Protein AF-A0AAV9B1Z0-F1 (afdb_monomer_lite)

Secondary structure (DSSP, 8-state):
-------EEEEEETTEEEEEE--PPP----------SSHHHHHHHHHHHHHHHHHHHHHHHHHHHHHHHHHHHHHHHHHHHHHHHHS--PPPPPPPPPP----------PPPHHHHHHHHHHHHHHHHHHHHHHHHHHHHHHHHHHHHHHHHHSSS---SHHHHHHHHHHTT--------

Foldseek 3Di:
DDPPDFDWDWDDDPNDIDIDTDDDPPPDPDDPDDDDPPPVVVVVVVVVVVVVVVVVVVVVVVVVVVVVVVVVVVVVVVVVVVVVVPPPPPDDDDDDDDDDDDDDPPPPDDDDPVRVVVVVVVVVVVVVVVVVVVVVVVVVVVVVVVVVVCVVVVDPDPDPPVVVVVVVVPVPDDDPDDDD

Organism: Acorus gramineus (NCBI:txid55184)

Sequence (180 aa):
MSSSEIEWEVRVDDGFVYKRRRRNPPNDADDHHQPPPSAAADGEAEERIRRREIKKRALKRVMERYRKELDMWESLSSTLADMKSKIPCTPPSPPPSPPSDPTASTSVIGPSIDELLLQVDTQAALIGEMGNLCDVAEAMVAEKEEMVTRSLLELPVWGSPRDLVAALNDGGGGDDDLID

Structure (mmCIF, N/CA/C/O backbone):
data_AF-A0AAV9B1Z0-F1
#
_entry.id   AF-A0AAV9B1Z0-F1
#
loop_
_atom_site.group_PDB
_atom_site.id
_atom_site.type_symbol
_atom_site.label_atom_id
_atom_site.label_alt_id
_atom_site.label_comp_id
_atom_site.label_asym_id
_atom_site.label_entity_id
_atom_site.label_seq_id
_atom_site.pdbx_PDB_ins_code
_atom_site.Cartn_x
_atom_site.Cartn_y
_atom_site.Cartn_z
_atom_site.occupancy
_atom_site.B_iso_or_equiv
_atom_site.auth_seq_id
_atom_site.auth_comp_id
_atom_site.auth_asym_id
_atom_site.auth_atom_id
_atom_site.pdbx_PDB_model_num
ATOM 1 N N . MET A 1 1 ? -3.722 -3.616 -59.298 1.00 34.88 1 MET A N 1
ATOM 2 C CA . MET A 1 1 ? -3.548 -3.135 -57.912 1.00 34.88 1 MET A CA 1
ATOM 3 C C . MET A 1 1 ? -4.078 -4.224 -56.997 1.00 34.88 1 MET A C 1
ATOM 5 O O . MET A 1 1 ? -5.287 -4.388 -56.924 1.00 34.88 1 MET A O 1
ATOM 9 N N . SER A 1 2 ? -3.200 -5.043 -56.415 1.00 43.22 2 SER A N 1
ATOM 10 C CA . SER A 1 2 ? -3.612 -6.129 -55.518 1.00 43.22 2 SER A CA 1
ATOM 11 C C . SER A 1 2 ? -3.781 -5.564 -54.115 1.00 43.22 2 SER A C 1
ATOM 13 O O . SER A 1 2 ? -2.803 -5.143 -53.501 1.00 43.22 2 SER A O 1
ATOM 15 N N . SER A 1 3 ? -5.018 -5.510 -53.630 1.00 47.19 3 SER A N 1
ATOM 16 C CA . SER A 1 3 ? -5.320 -5.170 -52.242 1.00 47.19 3 SER A CA 1
ATOM 17 C C . SER A 1 3 ? -4.731 -6.252 -51.341 1.00 47.19 3 SER A C 1
ATOM 19 O O . SER A 1 3 ? -5.278 -7.345 -51.241 1.00 47.19 3 SER A O 1
ATOM 21 N N . SER A 1 4 ? -3.588 -5.979 -50.719 1.00 57.75 4 SER A N 1
ATOM 22 C CA . SER A 1 4 ? -3.039 -6.830 -49.666 1.00 57.75 4 SER A CA 1
ATOM 23 C C . SER A 1 4 ? -3.948 -6.719 -48.445 1.00 57.75 4 SER A C 1
ATOM 25 O O . SER A 1 4 ? -3.865 -5.756 -47.679 1.00 57.75 4 SER A O 1
ATOM 27 N N . GLU A 1 5 ? -4.868 -7.669 -48.319 1.00 68.06 5 GLU A N 1
ATOM 28 C CA . GLU A 1 5 ? -5.802 -7.775 -47.206 1.00 68.06 5 GLU A CA 1
ATOM 29 C C . GLU A 1 5 ? -5.000 -7.943 -45.907 1.00 68.06 5 GLU A C 1
ATOM 31 O O . GLU A 1 5 ? -4.190 -8.859 -45.760 1.00 68.06 5 GLU A O 1
ATOM 36 N N . ILE A 1 6 ? -5.132 -6.982 -44.990 1.00 73.25 6 ILE A N 1
ATOM 37 C CA . ILE A 1 6 ? -4.361 -6.964 -43.746 1.00 73.25 6 ILE A CA 1
ATOM 38 C C . ILE A 1 6 ? -4.870 -8.102 -42.859 1.00 73.25 6 ILE A C 1
ATOM 40 O O . ILE A 1 6 ? -5.941 -8.001 -42.263 1.00 73.25 6 ILE A O 1
ATOM 44 N N . GLU A 1 7 ? -4.090 -9.173 -42.758 1.00 82.31 7 GLU A N 1
ATOM 45 C CA . GLU A 1 7 ? -4.409 -10.324 -41.918 1.00 82.31 7 GLU A CA 1
ATOM 46 C C . GLU A 1 7 ? -4.114 -10.015 -40.436 1.00 82.31 7 GLU A C 1
ATOM 48 O O . GLU A 1 7 ? -3.005 -9.616 -40.058 1.00 82.31 7 GLU A O 1
ATOM 53 N N . TRP A 1 8 ? -5.127 -10.170 -39.581 1.00 86.44 8 TRP A N 1
ATOM 54 C CA . TRP A 1 8 ? -5.056 -9.890 -38.143 1.00 86.44 8 TRP A CA 1
ATOM 55 C C . TRP A 1 8 ? -5.038 -11.189 -37.336 1.00 86.44 8 TRP A C 1
ATOM 57 O O . TRP A 1 8 ? -5.850 -12.077 -37.584 1.00 86.44 8 TRP A O 1
ATOM 67 N N . GLU A 1 9 ? -4.175 -11.275 -36.320 1.00 88.56 9 GLU A N 1
ATOM 68 C CA . GLU A 1 9 ? -4.194 -12.366 -35.336 1.00 88.56 9 GLU A CA 1
ATOM 69 C C . GLU A 1 9 ? -4.706 -11.871 -33.976 1.00 88.56 9 GLU A C 1
ATOM 71 O O . GLU A 1 9 ? -4.407 -10.752 -33.545 1.00 88.56 9 GLU A O 1
ATOM 76 N N . VAL A 1 10 ? -5.489 -12.710 -33.294 1.00 89.75 10 VAL A N 1
ATOM 77 C CA . VAL A 1 10 ? -5.962 -12.463 -31.926 1.00 89.75 10 VAL A CA 1
ATOM 78 C C . VAL A 1 10 ? -4.976 -13.106 -30.956 1.00 89.75 10 VAL A C 1
ATOM 80 O O . VAL A 1 10 ? -4.741 -14.311 -31.027 1.00 89.75 10 VAL A O 1
ATOM 83 N N . ARG A 1 11 ? -4.406 -12.317 -30.041 1.00 86.94 11 ARG A N 1
ATOM 84 C CA . ARG A 1 11 ? -3.543 -12.814 -28.963 1.00 86.94 11 ARG A CA 1
ATOM 85 C C . ARG A 1 11 ? -4.148 -12.551 -27.597 1.00 86.94 11 ARG A C 1
ATOM 87 O O . ARG A 1 11 ? -4.806 -11.536 -27.385 1.00 86.94 11 ARG A O 1
ATOM 94 N N . VAL A 1 12 ? -3.876 -13.474 -26.680 1.00 89.25 12 VAL A N 1
ATOM 95 C CA . VAL A 1 12 ? -4.216 -13.355 -25.263 1.00 89.25 12 VAL A CA 1
ATOM 96 C C . VAL A 1 12 ? -2.917 -13.212 -24.481 1.00 89.25 12 VAL A C 1
ATOM 98 O O . VAL A 1 12 ? -2.084 -14.118 -24.519 1.00 89.25 12 VAL A O 1
ATOM 101 N N . ASP A 1 13 ? -2.732 -12.087 -23.794 1.00 79.44 13 ASP A N 1
ATOM 102 C CA . ASP A 1 13 ? -1.617 -11.884 -22.862 1.00 79.44 13 ASP A CA 1
ATOM 103 C C . ASP A 1 13 ? -2.129 -11.213 -21.587 1.00 79.44 13 ASP A C 1
ATOM 105 O O . ASP A 1 13 ? -2.983 -10.332 -21.643 1.00 79.44 13 ASP A O 1
ATOM 109 N N . ASP A 1 14 ? -1.658 -11.681 -20.433 1.00 67.38 14 ASP A N 1
ATOM 110 C CA . ASP A 1 14 ? -2.038 -11.171 -19.106 1.00 67.38 14 ASP A CA 1
ATOM 111 C C . ASP A 1 14 ? -3.560 -11.035 -18.849 1.00 67.38 14 ASP A C 1
ATOM 113 O O . ASP A 1 14 ? -4.006 -10.181 -18.088 1.00 67.38 14 ASP A O 1
ATOM 117 N N . GLY A 1 15 ? -4.378 -11.899 -19.463 1.00 85.94 15 GLY A N 1
ATOM 118 C CA . GLY A 1 15 ? -5.844 -11.872 -19.329 1.00 85.94 15 GLY A CA 1
ATOM 119 C C . GLY A 1 15 ? -6.549 -10.866 -20.245 1.00 85.94 15 GLY A C 1
ATOM 120 O O . GLY A 1 15 ? -7.776 -10.808 -20.252 1.00 85.94 15 GLY A O 1
ATOM 121 N N . PHE A 1 16 ? -5.796 -10.129 -21.061 1.00 69.19 16 PHE A N 1
ATOM 122 C CA . PHE A 1 16 ? -6.320 -9.232 -22.081 1.00 69.19 16 PHE A CA 1
ATOM 123 C C . PHE A 1 16 ? -6.234 -9.876 -23.464 1.00 69.19 16 PHE A C 1
ATOM 125 O O . PHE A 1 16 ? -5.241 -10.512 -23.822 1.00 69.19 16 PHE A O 1
ATOM 132 N N . VAL A 1 17 ? -7.289 -9.689 -24.257 1.00 93.69 17 VAL A N 1
ATOM 133 C CA . VAL A 1 17 ? -7.379 -10.169 -25.639 1.00 93.69 17 VAL A CA 1
ATOM 134 C C . VAL A 1 17 ? -7.222 -8.979 -26.578 1.00 93.69 17 VAL A C 1
ATOM 136 O O . VAL A 1 17 ? -8.012 -8.039 -26.509 1.00 93.69 17 VAL A O 1
ATOM 139 N N . TYR A 1 18 ? -6.229 -9.009 -27.468 1.00 91.31 18 TYR A N 1
ATOM 140 C CA . TYR A 1 18 ? -5.997 -7.931 -28.433 1.00 91.31 18 TYR A CA 1
ATOM 141 C C . TYR A 1 18 ? -5.709 -8.453 -29.845 1.00 91.31 18 TYR A C 1
ATOM 143 O O . TYR A 1 18 ? -5.175 -9.546 -30.041 1.00 91.31 18 TYR A O 1
ATOM 151 N N . LYS A 1 19 ? -6.087 -7.650 -30.849 1.00 92.31 19 LYS A N 1
ATOM 152 C CA . LYS A 1 19 ? -5.797 -7.899 -32.268 1.00 92.31 19 LYS A CA 1
ATOM 153 C C . LYS A 1 19 ? -4.477 -7.232 -32.636 1.00 92.31 19 LYS A C 1
ATOM 155 O O . LYS A 1 19 ? -4.278 -6.059 -32.330 1.00 92.31 19 LYS A O 1
ATOM 160 N N . ARG A 1 20 ? -3.592 -7.945 -33.326 1.00 88.50 20 ARG A N 1
ATOM 161 C CA . ARG A 1 20 ? -2.338 -7.380 -33.849 1.00 88.50 20 ARG A CA 1
ATOM 162 C C . ARG A 1 20 ? -2.081 -7.833 -35.284 1.00 88.50 20 ARG A C 1
ATOM 164 O O . ARG A 1 20 ? -2.538 -8.900 -35.688 1.00 88.50 20 ARG A O 1
ATOM 171 N N . ARG A 1 21 ? -1.386 -6.998 -36.065 1.00 84.31 21 ARG A N 1
ATOM 172 C CA . ARG A 1 21 ? -1.129 -7.249 -37.492 1.00 84.31 21 ARG A CA 1
ATOM 173 C C . ARG A 1 21 ? -0.171 -8.428 -37.653 1.00 84.31 21 ARG A C 1
ATOM 175 O O . ARG A 1 21 ? 0.919 -8.401 -37.074 1.00 84.31 21 ARG A O 1
ATOM 182 N N . ARG A 1 22 ? -0.549 -9.428 -38.454 1.00 77.88 22 ARG A N 1
ATOM 183 C CA . ARG A 1 22 ? 0.317 -10.570 -38.761 1.00 77.88 22 ARG A CA 1
ATOM 184 C C . ARG A 1 22 ? 1.483 -10.085 -39.626 1.00 77.88 22 ARG A C 1
ATOM 186 O O . ARG A 1 22 ? 1.276 -9.434 -40.648 1.00 77.88 22 ARG A O 1
ATOM 193 N N . ARG A 1 23 ? 2.723 -10.341 -39.201 1.00 75.38 23 ARG A N 1
ATOM 194 C CA . ARG A 1 23 ? 3.900 -10.144 -40.059 1.00 75.38 23 ARG A CA 1
ATOM 195 C C . ARG A 1 23 ? 4.038 -11.413 -40.892 1.00 75.38 23 ARG A C 1
ATOM 197 O O . ARG A 1 23 ? 4.450 -12.433 -40.350 1.00 75.38 23 ARG A O 1
ATOM 204 N N . ASN A 1 24 ? 3.644 -11.380 -42.162 1.00 62.59 24 ASN A N 1
ATOM 205 C CA . ASN A 1 24 ? 4.046 -12.451 -43.071 1.00 62.59 24 ASN A CA 1
ATOM 206 C C . ASN A 1 24 ? 5.572 -12.359 -43.255 1.00 62.59 24 ASN A C 1
ATOM 208 O O . ASN A 1 24 ? 6.080 -11.237 -43.365 1.00 62.59 24 ASN A O 1
ATOM 212 N N . PRO A 1 25 ? 6.308 -13.485 -43.238 1.00 52.94 25 PRO A N 1
ATOM 213 C CA . PRO A 1 25 ? 7.716 -13.464 -43.606 1.00 52.94 25 PRO A CA 1
ATOM 214 C C . PRO A 1 25 ? 7.831 -12.910 -45.037 1.00 52.94 25 PRO A C 1
ATOM 216 O O . PRO A 1 25 ? 7.000 -13.272 -45.880 1.00 52.94 25 PRO A O 1
ATOM 219 N N . PRO A 1 26 ? 8.787 -12.004 -45.313 1.00 50.44 26 PRO A N 1
ATOM 220 C CA . PRO A 1 26 ? 9.036 -11.554 -46.672 1.00 50.44 26 PRO A CA 1
ATOM 221 C C . PRO A 1 26 ? 9.387 -12.783 -47.503 1.00 50.44 26 PRO A C 1
ATOM 223 O O . PRO A 1 26 ? 10.312 -13.522 -47.173 1.00 50.44 26 PRO A O 1
ATOM 226 N N . ASN A 1 27 ? 8.604 -13.036 -48.545 1.00 52.53 27 ASN A N 1
ATOM 227 C CA . ASN A 1 27 ? 8.947 -14.017 -49.557 1.00 52.53 27 ASN A CA 1
ATOM 228 C C . ASN A 1 27 ? 9.962 -13.365 -50.499 1.00 52.53 27 ASN A C 1
ATOM 230 O O . ASN A 1 27 ? 9.619 -13.038 -51.627 1.00 52.53 27 ASN A O 1
ATOM 234 N N . ASP A 1 28 ? 11.169 -13.133 -49.995 1.00 38.88 28 ASP A N 1
ATOM 235 C CA . ASP A 1 28 ? 12.329 -12.793 -50.801 1.00 38.88 28 ASP A CA 1
ATOM 236 C C . ASP A 1 28 ? 13.350 -13.901 -50.554 1.00 38.88 28 ASP A C 1
ATOM 238 O O . ASP A 1 28 ? 13.908 -14.059 -49.467 1.00 38.88 28 ASP A O 1
ATOM 242 N N . ALA A 1 29 ? 13.495 -14.752 -51.567 1.00 50.50 29 ALA A N 1
ATOM 243 C CA . ALA A 1 29 ? 14.696 -15.542 -51.727 1.00 50.50 29 ALA A CA 1
ATOM 244 C C . ALA A 1 29 ? 15.886 -14.574 -51.805 1.00 50.50 29 ALA A C 1
ATOM 246 O O . ALA A 1 29 ? 15.759 -13.525 -52.433 1.00 50.50 29 ALA A O 1
ATOM 247 N N . ASP A 1 30 ? 17.017 -14.988 -51.231 1.00 46.12 30 ASP A N 1
ATOM 248 C CA . ASP A 1 30 ? 18.318 -14.300 -51.230 1.00 46.12 30 ASP A CA 1
ATOM 249 C C . ASP A 1 30 ? 18.545 -13.319 -50.056 1.00 46.12 30 ASP A C 1
ATOM 251 O O . ASP A 1 30 ? 18.245 -12.134 -50.129 1.00 46.12 30 ASP A O 1
ATOM 255 N N . ASP A 1 31 ? 19.053 -13.832 -48.928 1.00 39.88 31 ASP A N 1
ATOM 256 C CA . ASP A 1 31 ? 20.418 -13.524 -48.462 1.00 39.88 31 ASP A CA 1
ATOM 257 C C . ASP A 1 31 ? 20.722 -14.281 -47.151 1.00 39.88 31 ASP A C 1
ATOM 259 O O . ASP A 1 31 ? 19.955 -14.293 -46.182 1.00 39.88 31 ASP A O 1
ATOM 263 N N . HIS A 1 32 ? 21.856 -14.972 -47.138 1.00 54.94 32 HIS A N 1
ATOM 264 C CA . HIS A 1 32 ? 22.340 -15.774 -46.025 1.00 54.94 32 HIS A CA 1
ATOM 265 C C . HIS A 1 32 ? 22.978 -14.870 -44.963 1.00 54.94 32 HIS A C 1
ATOM 267 O O . HIS A 1 32 ? 24.172 -14.631 -45.031 1.00 54.94 32 HIS A O 1
ATOM 273 N N . HIS A 1 33 ? 22.231 -14.440 -43.940 1.00 47.91 33 HIS A N 1
ATOM 274 C CA . HIS A 1 33 ? 22.770 -14.174 -42.592 1.00 47.91 33 HIS A CA 1
ATOM 275 C C . HIS A 1 33 ? 21.639 -14.011 -41.560 1.00 47.91 33 HIS A C 1
ATOM 277 O O . HIS A 1 33 ? 21.377 -12.935 -41.028 1.00 47.91 33 HIS A O 1
ATOM 283 N N . GLN A 1 34 ? 20.965 -15.117 -41.237 1.00 46.81 34 GLN A N 1
ATOM 284 C CA . GLN A 1 34 ? 20.107 -15.193 -40.056 1.00 46.81 34 GLN A CA 1
ATOM 285 C C . GLN A 1 34 ? 20.920 -15.802 -38.899 1.00 46.81 34 GLN A C 1
ATOM 287 O O . GLN A 1 34 ? 21.311 -16.968 -38.999 1.00 46.81 34 GLN A O 1
ATOM 292 N N . PRO A 1 35 ? 21.218 -15.063 -37.809 1.00 51.88 35 PRO A N 1
ATOM 293 C CA . PRO A 1 35 ? 21.772 -15.678 -36.606 1.00 51.88 35 PRO A CA 1
ATOM 294 C C . PRO A 1 35 ? 20.760 -16.696 -36.045 1.00 51.88 35 PRO A C 1
ATOM 296 O O . PRO A 1 35 ? 19.550 -16.489 -36.186 1.00 51.88 35 PRO A O 1
ATOM 299 N N . PRO A 1 36 ? 21.217 -17.812 -35.447 1.00 48.81 36 PRO A N 1
ATOM 300 C CA . PRO A 1 36 ? 20.350 -18.926 -35.073 1.00 48.81 36 PRO A CA 1
ATOM 301 C C . PRO A 1 36 ? 19.234 -18.466 -34.110 1.00 48.81 36 PRO A C 1
ATOM 303 O O . PRO A 1 36 ? 19.534 -18.013 -33.006 1.00 48.81 36 PRO A O 1
ATOM 306 N N . PRO A 1 37 ? 17.944 -18.597 -34.478 1.00 56.44 37 PRO A N 1
ATOM 307 C CA . PRO A 1 37 ? 16.819 -18.052 -33.708 1.00 56.44 37 PRO A CA 1
ATOM 308 C C . PRO A 1 37 ? 16.377 -18.898 -32.495 1.00 56.44 37 PRO A C 1
ATOM 310 O O . PRO A 1 37 ? 15.260 -18.725 -32.021 1.00 56.44 37 PRO A O 1
ATOM 313 N N . SER A 1 38 ? 17.202 -19.818 -31.982 1.00 57.59 38 SER A N 1
ATOM 314 C CA . SER A 1 38 ? 16.764 -20.782 -30.953 1.00 57.59 38 SER A CA 1
ATOM 315 C C . SER A 1 38 ? 17.145 -20.373 -29.523 1.00 57.59 38 SER A C 1
ATOM 317 O O . SER A 1 38 ? 16.268 -20.254 -28.678 1.00 57.59 38 SER A O 1
ATOM 319 N N . ALA A 1 39 ? 18.410 -20.052 -29.238 1.00 54.66 39 ALA A N 1
ATOM 320 C CA . ALA A 1 39 ? 18.857 -19.902 -27.846 1.00 54.66 39 ALA A CA 1
ATOM 321 C C . ALA A 1 39 ? 18.301 -18.657 -27.115 1.00 54.66 39 ALA A C 1
ATOM 323 O O . ALA A 1 39 ? 18.030 -18.710 -25.917 1.00 54.66 39 ALA A O 1
ATOM 324 N N . ALA A 1 40 ? 18.104 -17.536 -27.819 1.00 54.12 40 ALA A N 1
ATOM 325 C CA . ALA A 1 40 ? 17.597 -16.298 -27.211 1.00 54.12 40 ALA A CA 1
ATOM 326 C C . ALA A 1 40 ? 16.077 -16.330 -26.947 1.00 54.12 40 ALA A C 1
ATOM 328 O O . ALA A 1 40 ? 15.606 -15.730 -25.981 1.00 54.12 40 ALA A O 1
ATOM 329 N N . ALA A 1 41 ? 15.312 -17.045 -27.780 1.00 60.56 41 ALA A N 1
ATOM 330 C CA . ALA A 1 41 ? 13.866 -17.197 -27.616 1.00 60.56 41 ALA A CA 1
ATOM 331 C C . ALA A 1 41 ? 13.516 -18.131 -26.444 1.00 60.56 41 ALA A C 1
ATOM 333 O O . ALA A 1 41 ? 12.554 -17.877 -25.715 1.00 60.56 41 ALA A O 1
ATOM 334 N N . ASP A 1 42 ? 14.331 -19.167 -26.232 1.00 60.47 42 ASP A N 1
ATOM 335 C CA . ASP A 1 42 ? 14.156 -20.125 -25.140 1.00 60.47 42 ASP A CA 1
ATOM 336 C C . ASP A 1 42 ? 14.439 -19.471 -23.770 1.00 60.47 42 ASP A C 1
ATOM 338 O O . ASP A 1 42 ? 13.644 -19.617 -22.837 1.00 60.47 42 ASP A O 1
ATOM 342 N N . GLY A 1 43 ? 15.481 -18.633 -23.667 1.00 75.56 43 GLY A N 1
ATOM 343 C CA . GLY A 1 43 ? 15.787 -17.880 -22.440 1.00 75.56 43 GLY A CA 1
ATOM 344 C C . GLY A 1 43 ? 14.723 -16.839 -22.057 1.00 75.56 43 GLY A C 1
ATOM 345 O O . GLY A 1 43 ? 14.381 -16.693 -20.880 1.00 75.56 43 GLY A O 1
ATOM 346 N N . GLU A 1 44 ? 14.132 -16.141 -23.036 1.00 77.50 44 GLU A N 1
ATOM 347 C CA . GLU A 1 44 ? 13.035 -15.194 -22.778 1.00 77.50 44 GLU A CA 1
ATOM 348 C C . GLU A 1 44 ? 11.773 -15.917 -22.270 1.00 77.50 44 GLU A C 1
ATOM 350 O O . GLU A 1 44 ? 11.076 -15.428 -21.372 1.00 77.50 44 GLU A O 1
ATOM 355 N N . ALA A 1 45 ? 11.476 -17.103 -22.810 1.00 78.75 45 ALA A N 1
ATOM 356 C CA . ALA A 1 45 ? 10.337 -17.910 -22.386 1.00 78.75 45 ALA A CA 1
ATOM 357 C C . ALA A 1 45 ? 10.487 -18.411 -20.938 1.00 78.75 45 ALA A C 1
ATOM 359 O O . ALA A 1 45 ? 9.531 -18.316 -20.158 1.00 78.75 45 ALA A O 1
ATOM 360 N N . GLU A 1 46 ? 11.676 -18.879 -20.553 1.00 83.50 46 GLU A N 1
ATOM 361 C CA . GLU A 1 46 ? 11.974 -19.310 -19.182 1.00 83.50 46 GLU A CA 1
ATOM 362 C C . GLU A 1 46 ? 11.873 -18.155 -18.176 1.00 83.50 46 GLU A C 1
ATOM 364 O O . GLU A 1 46 ? 11.207 -18.279 -17.142 1.00 83.50 46 GLU A O 1
ATOM 369 N N . GLU A 1 47 ? 12.429 -16.986 -18.502 1.00 86.06 47 GLU A N 1
ATOM 370 C CA . GLU A 1 47 ? 12.339 -15.801 -17.644 1.00 86.06 47 GLU A CA 1
ATOM 371 C C . GLU A 1 47 ? 10.883 -15.320 -17.495 1.00 86.06 47 GLU A C 1
ATOM 373 O O . GLU A 1 47 ? 10.433 -14.959 -16.401 1.00 86.06 47 GLU A O 1
ATOM 378 N N . ARG A 1 48 ? 10.068 -15.402 -18.557 1.00 90.00 48 ARG A N 1
ATOM 379 C CA . ARG A 1 48 ? 8.619 -15.143 -18.468 1.00 90.00 48 ARG A CA 1
ATOM 380 C C . ARG A 1 48 ? 7.913 -16.111 -17.519 1.00 90.00 48 ARG A C 1
ATOM 382 O O . ARG A 1 48 ? 7.024 -15.681 -16.773 1.00 90.00 48 ARG A O 1
ATOM 389 N N . ILE A 1 49 ? 8.265 -17.398 -17.532 1.00 91.25 49 ILE A N 1
ATOM 390 C CA . ILE A 1 49 ? 7.709 -18.393 -16.601 1.00 91.25 49 ILE A CA 1
ATOM 391 C C . ILE A 1 49 ? 8.109 -18.037 -15.165 1.00 91.25 49 ILE A C 1
ATOM 393 O O . ILE A 1 49 ? 7.235 -17.936 -14.299 1.00 91.25 49 ILE A O 1
ATOM 397 N N . ARG A 1 50 ? 9.385 -17.716 -14.929 1.00 94.62 50 ARG A N 1
ATOM 398 C CA . ARG A 1 50 ? 9.904 -17.315 -13.614 1.00 94.62 50 ARG A CA 1
ATOM 399 C C . ARG A 1 50 ? 9.179 -16.094 -13.049 1.00 94.62 50 ARG A C 1
ATOM 401 O O . ARG A 1 50 ? 8.706 -16.108 -11.907 1.00 94.62 50 ARG A O 1
ATOM 408 N N . ARG A 1 51 ? 8.996 -15.053 -13.869 1.00 93.88 51 ARG A N 1
ATOM 409 C CA . ARG A 1 51 ? 8.234 -13.844 -13.507 1.00 93.88 51 ARG A CA 1
ATOM 410 C C . ARG A 1 51 ? 6.796 -14.177 -13.121 1.00 93.88 51 ARG A C 1
ATOM 412 O O . ARG A 1 51 ? 6.284 -13.654 -12.128 1.00 93.88 51 ARG A O 1
ATOM 419 N N . ARG A 1 52 ? 6.137 -15.068 -13.870 1.00 92.88 52 ARG A N 1
ATOM 420 C CA . ARG A 1 52 ? 4.770 -15.522 -13.564 1.00 92.88 52 ARG A CA 1
ATOM 421 C C . ARG A 1 52 ? 4.708 -16.259 -12.230 1.00 92.88 52 ARG A C 1
ATOM 423 O O . ARG A 1 52 ? 3.779 -16.029 -11.461 1.00 92.88 52 ARG A O 1
ATOM 430 N N . GLU A 1 53 ? 5.675 -17.115 -11.926 1.00 96.44 53 GLU A N 1
ATOM 431 C CA . GLU A 1 53 ? 5.717 -17.852 -10.659 1.00 96.44 53 GLU A CA 1
ATOM 432 C C . GLU A 1 53 ? 5.929 -16.941 -9.450 1.00 96.44 53 GLU A C 1
ATOM 434 O O . GLU A 1 53 ? 5.262 -17.110 -8.426 1.00 96.44 53 GLU A O 1
ATOM 439 N N . ILE A 1 54 ? 6.808 -15.943 -9.567 1.00 95.56 54 ILE A N 1
ATOM 440 C CA . ILE A 1 54 ? 7.024 -14.941 -8.515 1.00 95.56 54 ILE A CA 1
ATOM 441 C C . ILE A 1 54 ? 5.734 -14.151 -8.270 1.00 95.56 54 ILE A C 1
ATOM 443 O O . ILE A 1 54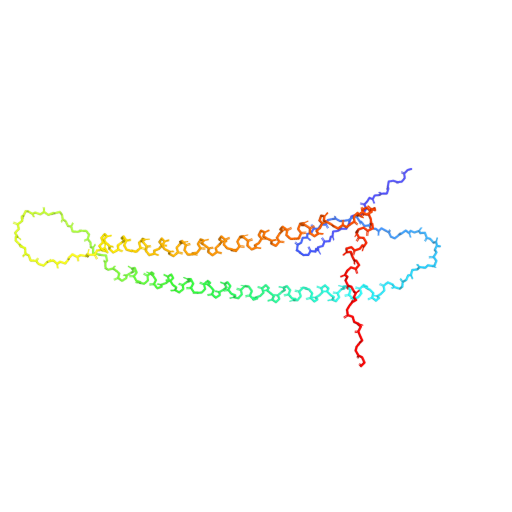 ? 5.284 -14.059 -7.125 1.00 95.56 54 ILE A O 1
ATOM 447 N N . LYS A 1 55 ? 5.089 -13.655 -9.337 1.00 94.69 55 LYS A N 1
ATOM 448 C CA . LYS A 1 55 ? 3.805 -12.939 -9.244 1.00 94.69 55 LYS A CA 1
ATOM 449 C C . LYS A 1 55 ? 2.722 -13.803 -8.596 1.00 94.69 55 LYS A C 1
ATOM 451 O O . LYS A 1 55 ? 2.056 -13.351 -7.668 1.00 94.69 55 LYS A O 1
ATOM 456 N N . LYS A 1 56 ? 2.588 -15.071 -9.006 1.00 96.69 56 LYS A N 1
ATOM 457 C CA . LYS A 1 56 ? 1.635 -16.025 -8.407 1.00 96.69 56 LYS A CA 1
ATOM 458 C C . LYS A 1 56 ? 1.890 -16.228 -6.913 1.00 96.69 56 LYS A C 1
ATOM 460 O O . LYS A 1 56 ? 0.943 -16.223 -6.131 1.00 96.69 56 LYS A O 1
ATOM 465 N N . ARG A 1 57 ? 3.151 -16.390 -6.494 1.00 97.44 57 ARG A N 1
ATOM 466 C CA . ARG A 1 57 ? 3.512 -16.533 -5.072 1.00 97.44 57 ARG A CA 1
ATOM 467 C C . ARG A 1 57 ? 3.224 -15.263 -4.275 1.00 97.44 57 ARG A C 1
ATOM 469 O O . ARG A 1 57 ? 2.712 -15.351 -3.163 1.00 97.44 57 ARG A O 1
ATOM 476 N N . ALA A 1 58 ? 3.535 -14.090 -4.823 1.00 96.88 58 ALA A N 1
ATOM 477 C CA . ALA A 1 58 ? 3.208 -12.814 -4.191 1.00 96.88 58 ALA A CA 1
ATOM 478 C C . ALA A 1 58 ? 1.692 -12.651 -4.014 1.00 96.88 58 ALA A C 1
ATOM 480 O O . ALA A 1 58 ? 1.240 -12.359 -2.909 1.00 96.88 58 ALA A O 1
ATOM 481 N N . LEU A 1 59 ? 0.914 -12.943 -5.058 1.00 97.62 59 LEU A N 1
ATOM 482 C CA . LEU A 1 59 ? -0.541 -12.840 -5.020 1.00 97.62 59 LEU A CA 1
ATOM 483 C C . LEU A 1 59 ? -1.164 -13.805 -4.006 1.00 97.62 59 LEU A C 1
ATOM 485 O O . LEU A 1 59 ? -2.022 -13.397 -3.231 1.00 97.62 59 LEU A O 1
ATOM 489 N N . LYS A 1 60 ? -0.692 -15.057 -3.940 1.00 97.88 60 LYS A N 1
ATOM 490 C CA . LYS A 1 60 ? -1.148 -16.018 -2.922 1.00 97.88 60 LYS A CA 1
ATOM 491 C C . LYS A 1 60 ? -0.903 -15.511 -1.499 1.00 97.88 60 LYS A C 1
ATOM 493 O O . LYS A 1 60 ? -1.799 -15.615 -0.671 1.00 97.88 60 LYS A O 1
ATOM 498 N N . ARG A 1 61 ? 0.265 -14.914 -1.227 1.00 97.56 61 ARG A N 1
ATOM 499 C CA . ARG A 1 61 ? 0.574 -14.323 0.089 1.00 97.56 61 ARG A CA 1
ATOM 500 C C . ARG A 1 61 ? -0.359 -13.164 0.432 1.00 97.56 61 ARG A C 1
ATOM 502 O O . ARG A 1 61 ? -0.826 -13.077 1.558 1.00 97.56 61 ARG A O 1
ATOM 509 N N . VAL A 1 62 ? -0.628 -12.280 -0.529 1.00 97.81 62 VAL A N 1
ATOM 510 C CA . VAL A 1 62 ? -1.570 -11.162 -0.349 1.00 97.81 62 VAL A CA 1
ATOM 511 C C . VAL A 1 62 ? -2.974 -11.692 -0.049 1.00 97.81 62 VAL 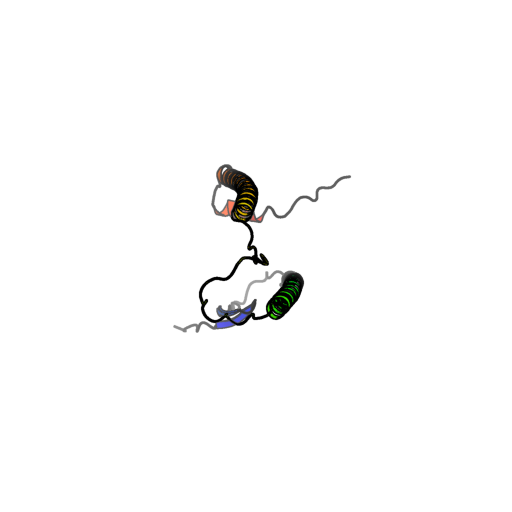A C 1
ATOM 513 O O . VAL A 1 62 ? -3.595 -11.263 0.917 1.00 97.81 62 VAL A O 1
ATOM 516 N N . MET A 1 63 ? -3.442 -12.668 -0.829 1.00 98.06 63 MET A N 1
ATOM 517 C CA . MET A 1 63 ? -4.750 -13.295 -0.641 1.00 98.06 63 MET A CA 1
ATOM 518 C C . MET A 1 63 ? -4.878 -13.963 0.734 1.00 98.06 63 MET A C 1
ATOM 520 O O . MET A 1 63 ? -5.914 -13.837 1.378 1.00 98.06 63 MET A O 1
ATOM 524 N N . GLU A 1 64 ? -3.832 -14.646 1.205 1.00 98.50 64 GLU A N 1
ATOM 525 C CA . GLU A 1 64 ? -3.822 -15.262 2.535 1.00 98.50 64 GLU A CA 1
ATOM 526 C C . GLU A 1 64 ? -3.878 -14.216 3.656 1.00 98.50 64 GLU A C 1
ATOM 528 O O . GLU A 1 64 ? -4.593 -14.413 4.636 1.00 98.50 64 GLU A O 1
ATOM 533 N N . ARG A 1 65 ? -3.172 -13.086 3.511 1.00 97.94 65 ARG A N 1
ATOM 534 C CA . ARG A 1 65 ? -3.254 -11.983 4.481 1.00 97.94 65 ARG A CA 1
ATOM 535 C C . ARG A 1 65 ? -4.662 -11.407 4.560 1.00 97.94 65 ARG A C 1
ATOM 537 O O . ARG A 1 65 ? -5.219 -11.364 5.649 1.00 97.94 65 ARG A O 1
ATOM 544 N N . TYR A 1 66 ? -5.262 -11.063 3.420 1.00 98.31 66 TYR A N 1
ATOM 545 C CA . TYR A 1 66 ? -6.628 -10.538 3.409 1.00 98.31 66 TYR A CA 1
ATOM 546 C C . TYR A 1 66 ? -7.649 -11.548 3.926 1.00 98.31 66 TYR A C 1
ATOM 548 O O . TYR A 1 66 ? -8.605 -11.157 4.585 1.00 98.31 66 TYR A O 1
ATOM 556 N N . ARG A 1 67 ? -7.444 -12.849 3.685 1.00 98.50 67 ARG A N 1
ATOM 557 C CA . ARG A 1 67 ? -8.284 -13.888 4.288 1.00 98.50 67 ARG A CA 1
ATOM 558 C C . ARG A 1 67 ? -8.215 -13.842 5.816 1.00 98.50 67 ARG A C 1
ATOM 560 O O . ARG A 1 67 ? -9.257 -13.781 6.447 1.00 98.50 67 ARG A O 1
ATOM 567 N N . LYS A 1 68 ? -7.007 -13.812 6.390 1.00 98.31 68 LYS A N 1
ATOM 568 C CA . LYS A 1 68 ? -6.814 -13.733 7.849 1.00 98.31 68 LYS A CA 1
ATOM 569 C C . LYS A 1 68 ? -7.414 -12.464 8.442 1.00 98.31 68 LYS A C 1
ATOM 571 O O . LYS A 1 68 ? -8.004 -12.512 9.515 1.00 98.31 68 LYS A O 1
ATOM 576 N N . GLU A 1 69 ? -7.263 -11.337 7.752 1.00 98.56 69 GLU A N 1
ATOM 577 C CA . GLU A 1 69 ? -7.897 -10.087 8.163 1.00 98.56 69 GLU A CA 1
ATOM 578 C C . GLU A 1 69 ? -9.417 -10.239 8.179 1.00 98.56 69 GLU A C 1
ATOM 580 O O . GLU A 1 69 ? -10.025 -9.931 9.196 1.00 98.56 69 GLU A O 1
ATOM 585 N N . LEU A 1 70 ? -10.030 -10.761 7.110 1.00 98.44 70 LEU A N 1
ATOM 586 C CA . LEU A 1 70 ? -11.477 -11.003 7.061 1.00 98.44 70 LEU A CA 1
ATOM 587 C C . LEU A 1 70 ? -11.953 -11.896 8.213 1.00 98.44 70 LEU A C 1
ATOM 589 O O . LEU A 1 70 ? -12.903 -11.526 8.895 1.00 98.44 70 LEU A O 1
ATOM 593 N N . ASP A 1 71 ? -11.258 -13.003 8.481 1.00 98.12 71 ASP A N 1
ATOM 594 C CA . ASP A 1 71 ? -11.602 -13.909 9.584 1.00 98.12 71 ASP A CA 1
ATOM 595 C C . ASP A 1 71 ? -11.550 -13.175 10.944 1.00 98.12 71 ASP A C 1
ATOM 597 O O . ASP A 1 71 ? -12.413 -13.347 11.809 1.00 98.12 71 ASP A O 1
ATOM 601 N N . MET A 1 72 ? -10.563 -12.291 11.130 1.00 98.38 72 MET A N 1
ATOM 602 C CA . MET A 1 72 ? -10.463 -11.441 12.317 1.00 98.38 72 MET A CA 1
ATOM 603 C C . MET A 1 72 ? -11.618 -10.431 12.393 1.00 98.38 72 MET A C 1
ATOM 605 O O . MET A 1 72 ? -12.233 -10.299 13.454 1.00 98.38 72 MET A O 1
ATOM 609 N N . TRP A 1 73 ? -11.951 -9.752 11.293 1.00 98.38 73 TRP A N 1
ATOM 610 C CA . TRP A 1 73 ? -13.080 -8.817 11.233 1.00 98.38 73 TRP A CA 1
ATOM 611 C C . TRP A 1 73 ? -14.411 -9.507 11.560 1.00 98.38 73 TRP A C 1
ATOM 613 O O . TRP A 1 73 ? -15.212 -8.956 12.319 1.00 98.38 73 TRP A O 1
ATOM 623 N N . GLU A 1 74 ? -14.630 -10.727 11.066 1.00 98.31 74 GLU A N 1
ATOM 624 C CA . GLU A 1 74 ? -15.810 -11.537 11.390 1.00 98.31 74 GLU A CA 1
ATOM 625 C C . GLU A 1 74 ? -15.865 -11.885 12.886 1.00 98.31 74 GLU A C 1
ATOM 627 O O . GLU A 1 74 ? -16.910 -11.725 13.520 1.00 98.31 74 GLU A O 1
ATOM 632 N N . SER A 1 75 ? -14.733 -12.269 13.488 1.00 97.69 75 SER A N 1
ATOM 633 C CA . SER A 1 75 ? -14.657 -12.586 14.923 1.00 97.69 75 SER A CA 1
ATOM 634 C C . SER A 1 75 ? -14.984 -11.385 15.824 1.00 97.69 75 SER A C 1
ATOM 636 O O . SER A 1 75 ? -15.744 -11.502 16.793 1.00 97.69 75 SER A O 1
ATOM 638 N N . LEU A 1 76 ? -14.466 -10.202 15.477 1.00 97.69 76 LEU A N 1
ATOM 639 C CA . LEU A 1 76 ? -14.725 -8.959 16.203 1.00 97.69 76 LEU A CA 1
ATOM 640 C C . LEU A 1 76 ? -16.183 -8.530 16.039 1.00 97.69 76 LEU A C 1
ATOM 642 O O . LEU A 1 76 ? -16.824 -8.140 17.015 1.00 97.69 76 LEU A O 1
ATOM 646 N N . SER A 1 77 ? -16.730 -8.658 14.827 1.00 97.19 77 SER A N 1
ATOM 647 C CA . SER A 1 77 ? -18.138 -8.373 14.546 1.00 97.19 77 SER A CA 1
ATOM 648 C C . SER A 1 77 ? -19.071 -9.275 15.357 1.00 97.19 77 SER A C 1
ATOM 650 O O . SER A 1 77 ? -19.990 -8.773 16.006 1.00 97.19 77 SER A O 1
ATOM 652 N N . SER A 1 78 ? -18.791 -10.582 15.406 1.00 96.06 78 SER A N 1
ATOM 653 C CA . SER A 1 78 ? -19.548 -11.533 16.227 1.00 96.06 78 SER A CA 1
ATOM 654 C C . SER A 1 78 ? -19.478 -11.172 17.710 1.00 96.06 78 SER A C 1
ATOM 656 O O . SER A 1 78 ? -20.498 -11.160 18.393 1.00 96.06 78 SER A O 1
ATOM 658 N N . THR A 1 79 ? -18.294 -10.811 18.208 1.00 96.56 79 THR A N 1
ATOM 659 C CA . THR A 1 79 ? -18.105 -10.424 19.614 1.00 96.56 79 THR A CA 1
ATOM 660 C C . THR A 1 79 ? -18.909 -9.170 19.967 1.00 96.56 79 THR A C 1
ATOM 662 O O . THR A 1 79 ? -19.580 -9.127 20.999 1.00 96.56 79 THR A O 1
ATOM 665 N N . LEU A 1 80 ? -18.893 -8.153 19.098 1.00 94.94 80 LEU A N 1
ATOM 666 C CA . LEU A 1 80 ? -19.690 -6.938 19.279 1.00 94.94 80 LEU A CA 1
ATOM 667 C C . LEU A 1 80 ? -21.197 -7.220 19.211 1.00 94.94 80 LEU A C 1
ATOM 669 O O . LEU A 1 80 ? -21.961 -6.645 19.989 1.00 94.94 80 LEU A O 1
ATOM 673 N N . ALA A 1 81 ? -21.634 -8.109 18.317 1.00 94.50 81 ALA A N 1
ATOM 674 C CA . ALA A 1 81 ? -23.029 -8.531 18.228 1.00 94.50 81 ALA A CA 1
ATOM 675 C C . ALA A 1 81 ? -23.483 -9.255 19.507 1.00 94.50 81 ALA A C 1
ATOM 677 O O . ALA A 1 81 ? -24.542 -8.929 20.051 1.00 94.50 81 ALA A O 1
ATOM 678 N N . ASP A 1 82 ? -22.655 -10.155 20.041 1.00 94.19 82 ASP A N 1
ATOM 679 C CA . ASP A 1 82 ? -22.909 -10.846 21.305 1.00 94.19 82 ASP A CA 1
ATOM 680 C C . ASP A 1 82 ? -23.011 -9.860 22.468 1.00 94.19 82 ASP A C 1
ATOM 682 O O . ASP A 1 82 ? -23.950 -9.937 23.262 1.00 94.19 82 ASP A O 1
ATOM 686 N N . MET A 1 83 ? -22.085 -8.900 22.562 1.00 88.81 83 MET A N 1
ATOM 687 C CA . MET A 1 83 ? -22.145 -7.841 23.573 1.00 88.81 83 MET A CA 1
ATOM 688 C C . MET A 1 83 ? -23.436 -7.032 23.452 1.00 88.81 83 MET A C 1
ATOM 690 O O . MET A 1 83 ? -24.117 -6.826 24.453 1.00 88.81 83 MET A O 1
ATOM 694 N N . LYS A 1 84 ? -23.823 -6.639 22.233 1.00 90.50 84 LYS A N 1
ATOM 695 C CA . LYS A 1 84 ? -25.065 -5.901 21.981 1.00 90.50 84 LYS A CA 1
ATOM 696 C C . LYS A 1 84 ? -26.311 -6.703 22.366 1.00 90.50 84 LYS A C 1
ATOM 698 O O . LYS A 1 84 ? -27.227 -6.131 22.944 1.00 90.50 84 LYS A O 1
ATOM 703 N N . SER A 1 85 ? -26.345 -8.008 22.092 1.00 79.12 85 SER A N 1
ATOM 704 C CA . SER A 1 85 ? -27.459 -8.884 22.490 1.00 79.12 85 SER A CA 1
ATOM 705 C C . SER A 1 85 ? -27.570 -9.089 24.004 1.00 79.12 85 SER A C 1
ATOM 707 O O . SER A 1 85 ? -28.656 -9.362 24.510 1.00 79.12 85 SER A O 1
ATOM 709 N N . LYS A 1 86 ? -26.456 -8.935 24.735 1.00 77.88 86 LYS A N 1
ATOM 710 C CA . LYS A 1 86 ? -26.398 -9.038 26.200 1.00 77.88 86 LYS A CA 1
ATOM 711 C C . LYS A 1 86 ? -26.807 -7.752 26.910 1.00 77.88 86 LYS A C 1
ATOM 713 O O . LYS A 1 86 ? -26.998 -7.798 28.121 1.00 77.88 86 LYS A O 1
ATOM 718 N N . ILE A 1 87 ? -26.954 -6.632 26.198 1.00 64.81 87 ILE A N 1
ATOM 719 C CA . ILE A 1 87 ? -27.558 -5.416 26.749 1.00 64.81 87 ILE A CA 1
ATOM 720 C C . ILE A 1 87 ? -29.059 -5.697 26.883 1.00 64.81 87 ILE A C 1
ATOM 722 O O . ILE A 1 87 ? -29.733 -5.849 25.860 1.00 64.81 87 ILE A O 1
ATOM 726 N N . PRO A 1 88 ? -29.611 -5.794 28.106 1.00 63.25 88 PRO A N 1
ATOM 727 C CA . PRO A 1 88 ? -31.038 -6.001 28.273 1.00 63.25 88 PRO A CA 1
ATOM 728 C C . PRO A 1 88 ? -31.774 -4.833 27.620 1.00 63.25 88 PRO A C 1
ATOM 730 O O . PRO A 1 88 ? -31.532 -3.673 27.954 1.00 63.25 88 PRO A O 1
ATOM 733 N N . CYS A 1 89 ? -32.673 -5.137 26.685 1.00 53.66 89 CYS A N 1
ATOM 734 C CA . CYS A 1 89 ? -33.663 -4.185 26.205 1.00 53.66 89 CYS A CA 1
ATOM 735 C C . CYS A 1 89 ? -34.582 -3.857 27.389 1.00 53.66 89 CYS A C 1
ATOM 737 O O . CYS A 1 89 ? -35.587 -4.530 27.615 1.00 53.66 89 CYS A O 1
ATOM 739 N N . THR A 1 90 ? -34.215 -2.864 28.194 1.00 55.47 90 THR A N 1
ATOM 740 C CA . THR A 1 90 ? -35.117 -2.294 29.188 1.00 55.47 90 THR A CA 1
ATOM 741 C C . THR A 1 90 ? -36.262 -1.638 28.411 1.00 55.47 90 THR A C 1
ATOM 743 O O . THR A 1 90 ? -35.996 -0.762 27.583 1.00 55.47 90 THR A O 1
ATOM 746 N N . PRO A 1 91 ? -37.526 -2.064 28.589 1.00 58.97 91 PRO A N 1
ATOM 747 C CA . PRO A 1 91 ? -38.642 -1.410 27.921 1.00 58.97 91 PRO A CA 1
ATOM 748 C C . PRO A 1 91 ? -38.725 0.061 28.369 1.00 58.97 91 PRO A C 1
ATOM 750 O O . PRO A 1 91 ? -38.408 0.360 29.525 1.00 58.97 91 PRO A O 1
ATOM 753 N N . PRO A 1 92 ? -39.148 0.992 27.492 1.00 50.34 92 PRO A N 1
ATOM 754 C CA . PRO A 1 92 ? -39.360 2.376 27.888 1.00 50.34 92 PRO A CA 1
ATOM 755 C C . PRO A 1 92 ? -40.440 2.433 28.976 1.00 50.34 92 PRO A C 1
ATOM 757 O O . PRO A 1 92 ? -41.563 1.966 28.786 1.00 50.34 92 PRO A O 1
ATOM 760 N N . SER A 1 93 ? -40.068 2.978 30.134 1.00 54.66 93 SER A N 1
ATOM 761 C CA . SER A 1 93 ? -40.960 3.203 31.272 1.00 54.66 93 SER A CA 1
ATOM 762 C C . SER A 1 93 ? -42.154 4.093 30.876 1.00 54.66 93 SER A C 1
ATOM 764 O O . SER A 1 93 ? -41.956 5.067 30.145 1.00 54.66 93 SER A O 1
ATOM 766 N N . PRO A 1 94 ? -43.379 3.820 31.372 1.00 62.66 94 PRO A N 1
ATOM 767 C CA . PRO A 1 94 ? -44.525 4.721 31.219 1.00 62.66 94 PRO A CA 1
ATOM 768 C C . PRO A 1 94 ? -44.298 6.070 31.943 1.00 62.66 94 PRO A C 1
ATOM 770 O O . PRO A 1 94 ? -43.435 6.151 32.824 1.00 62.66 94 PRO A O 1
ATOM 773 N N . PRO A 1 95 ? -45.036 7.140 31.565 1.00 57.56 95 PRO A N 1
ATOM 774 C CA . PRO A 1 95 ? -44.756 8.515 31.989 1.00 57.56 95 PRO A CA 1
ATOM 775 C C . PRO A 1 95 ? -44.950 8.743 33.504 1.00 57.56 95 PRO A C 1
ATOM 777 O O . PRO A 1 95 ? -45.797 8.090 34.120 1.00 57.56 95 PRO A O 1
ATOM 780 N N . PRO A 1 96 ? -44.196 9.682 34.114 1.00 51.53 96 PRO A N 1
ATOM 781 C CA . PRO A 1 96 ? -44.135 9.841 35.564 1.00 51.53 96 PRO A CA 1
ATOM 782 C C . PRO A 1 96 ? -45.378 10.537 36.144 1.00 51.53 96 PRO A C 1
ATOM 784 O O . PRO A 1 96 ? -45.814 11.583 35.667 1.00 51.53 96 PRO A O 1
ATOM 787 N N . SER A 1 97 ? -45.911 9.953 37.220 1.00 54.31 97 SER A N 1
ATOM 788 C CA . SER A 1 97 ? -46.857 10.568 38.168 1.00 54.31 97 SER A CA 1
ATOM 789 C C . SER A 1 97 ? -46.077 11.250 39.322 1.00 54.31 97 SER A C 1
ATOM 791 O O . SER A 1 97 ? -44.900 10.934 39.499 1.00 54.31 97 SER A O 1
ATOM 793 N N . PRO A 1 98 ? -46.671 12.209 40.068 1.00 55.78 98 PRO A N 1
ATOM 794 C CA . PRO A 1 98 ? -45.949 13.191 40.897 1.00 55.78 98 PRO A CA 1
ATOM 795 C C . PRO A 1 98 ? -45.281 12.600 42.163 1.00 55.78 98 PRO A C 1
ATOM 797 O O . PRO A 1 98 ? -45.545 11.453 42.520 1.00 55.78 98 PRO A O 1
ATOM 800 N N . PRO A 1 99 ? -44.374 13.358 42.820 1.00 56.28 99 PRO A N 1
ATOM 801 C CA . PRO A 1 99 ? -43.176 12.818 43.454 1.00 56.28 99 PRO A CA 1
ATOM 802 C C . PRO A 1 99 ? -43.417 12.287 44.870 1.00 56.28 99 PRO A C 1
ATOM 804 O O . PRO A 1 99 ? -44.165 12.858 45.661 1.00 56.28 99 PRO A O 1
ATOM 807 N N . SER A 1 100 ? -42.707 11.216 45.213 1.00 39.84 100 SER A N 1
ATOM 808 C CA . SER A 1 100 ? -42.472 10.786 46.592 1.00 39.84 100 SER A CA 1
ATOM 809 C C . SER A 1 100 ? -41.018 10.325 46.708 1.00 39.84 100 SER A C 1
ATOM 811 O O . SER A 1 100 ? -40.675 9.276 46.183 1.00 39.84 100 SER A O 1
ATOM 813 N N . ASP A 1 101 ? -40.211 11.198 47.318 1.00 40.97 101 ASP A N 1
ATOM 814 C CA . ASP A 1 101 ? -38.938 11.050 48.044 1.00 40.97 101 ASP A CA 1
ATOM 815 C C . ASP A 1 101 ? -37.810 10.078 47.609 1.00 40.97 101 ASP A C 1
ATOM 817 O O . ASP A 1 101 ? -38.019 9.039 46.986 1.00 40.97 101 ASP A O 1
ATOM 821 N N . PRO A 1 102 ? -36.543 10.430 47.928 1.00 57.56 102 PRO A N 1
ATOM 822 C CA . PRO A 1 102 ? -35.383 10.029 47.150 1.00 57.56 102 PRO A CA 1
ATOM 823 C C . PRO A 1 102 ? -34.730 8.776 47.727 1.00 57.56 102 PRO A C 1
ATOM 825 O O . PRO A 1 102 ? -34.131 8.806 48.799 1.00 57.56 102 PRO A O 1
ATOM 828 N N . THR A 1 103 ? -34.755 7.676 46.981 1.00 46.75 103 THR A N 1
ATOM 829 C CA . THR A 1 103 ? -33.824 6.569 47.217 1.00 46.75 103 THR A CA 1
ATOM 830 C C . THR A 1 103 ? -33.372 5.942 45.905 1.00 46.75 103 THR A C 1
ATOM 832 O O . THR A 1 103 ? -34.154 5.755 44.980 1.00 46.75 103 THR A O 1
ATOM 835 N N . ALA A 1 104 ? -32.080 5.612 45.881 1.00 39.91 104 ALA A N 1
ATOM 836 C CA . ALA A 1 104 ? -31.356 4.873 44.852 1.00 39.91 104 ALA A CA 1
ATOM 837 C C . ALA A 1 104 ? -31.070 5.628 43.542 1.00 39.91 104 ALA A C 1
ATOM 839 O O . ALA A 1 104 ? -31.667 5.407 42.492 1.00 39.91 104 ALA A O 1
ATOM 840 N N . SER A 1 105 ? -30.013 6.441 43.599 1.00 52.28 105 SER A N 1
ATOM 841 C CA . SER A 1 105 ? -29.151 6.713 42.454 1.00 52.28 105 SER A CA 1
ATOM 842 C C . SER A 1 105 ? -28.726 5.394 41.805 1.00 52.28 105 SER A C 1
ATOM 844 O O . SER A 1 105 ? -27.855 4.686 42.302 1.00 52.28 105 SER A O 1
ATOM 846 N N . THR A 1 106 ? -29.315 5.061 40.667 1.00 48.94 106 THR A N 1
ATOM 847 C CA . THR A 1 106 ? -28.654 4.226 39.663 1.00 48.94 106 THR A CA 1
ATOM 848 C C . THR A 1 106 ? -28.617 5.053 38.395 1.00 48.94 106 THR A C 1
ATOM 850 O O . THR A 1 106 ? -29.343 4.826 37.433 1.00 48.94 106 THR A O 1
ATOM 853 N N . SER A 1 107 ? -27.813 6.115 38.463 1.00 49.94 107 SER A N 1
ATOM 854 C CA . SER A 1 107 ? -27.445 6.864 37.277 1.00 49.94 107 SER A CA 1
ATOM 855 C C . SER A 1 107 ? -26.615 5.916 36.422 1.00 49.94 107 SER A C 1
ATOM 857 O O . SER A 1 107 ? -25.552 5.449 36.835 1.00 49.94 107 SER A O 1
ATOM 859 N N . VAL A 1 108 ? -27.150 5.572 35.258 1.00 57.41 108 VAL A N 1
ATOM 860 C CA . VAL A 1 108 ? -26.377 5.035 34.144 1.00 57.41 108 VAL A CA 1
ATOM 861 C C . VAL A 1 108 ? -25.480 6.191 33.705 1.00 57.41 108 VAL A C 1
ATOM 863 O O . VAL A 1 108 ? -25.877 7.030 32.902 1.00 57.41 108 VAL A O 1
ATOM 866 N N . ILE A 1 109 ? -24.322 6.317 34.351 1.00 58.09 109 ILE A N 1
ATOM 867 C CA . ILE A 1 109 ? -23.380 7.408 34.106 1.00 58.09 109 ILE A CA 1
ATOM 868 C C . ILE A 1 109 ? -22.657 7.054 32.806 1.00 58.09 109 ILE A C 1
ATOM 870 O O . ILE A 1 109 ? -21.759 6.217 32.794 1.00 58.09 109 ILE A O 1
ATOM 874 N N . GLY A 1 110 ? -23.099 7.648 31.693 1.00 66.75 110 GLY A N 1
ATOM 875 C CA . GLY A 1 110 ? -22.236 7.793 30.521 1.00 66.75 110 GLY A CA 1
ATOM 876 C C . GLY A 1 110 ? -20.961 8.556 30.909 1.00 66.75 110 GLY A C 1
ATOM 877 O O . GLY A 1 110 ? -20.983 9.249 31.931 1.00 66.75 110 GLY A O 1
ATOM 878 N N . PRO A 1 111 ? -19.864 8.428 30.140 1.00 72.06 111 PRO A N 1
ATOM 879 C CA . PRO A 1 111 ? -18.607 9.100 30.461 1.00 72.06 111 PRO A CA 1
ATOM 880 C C . PRO A 1 111 ? -18.871 10.579 30.737 1.00 72.06 111 PRO A C 1
ATOM 882 O O . PRO A 1 111 ? -19.660 11.223 30.032 1.00 72.06 111 PRO A O 1
ATOM 885 N N . SER A 1 112 ? -18.285 11.093 31.819 1.00 86.50 112 SER A N 1
ATOM 886 C CA . SER A 1 112 ? -18.489 12.492 32.185 1.00 86.50 112 SER A CA 1
ATOM 887 C C . SER A 1 112 ? -17.965 13.386 31.059 1.00 86.50 112 SER A C 1
ATOM 889 O O . SER A 1 112 ? -17.094 12.994 30.281 1.00 86.50 112 SER A O 1
ATOM 891 N N . ILE A 1 113 ? -18.494 14.604 30.943 1.00 93.25 113 ILE A N 1
ATOM 892 C CA . ILE A 1 113 ? -18.024 15.563 29.930 1.00 93.25 113 ILE A CA 1
ATOM 893 C C . ILE A 1 113 ? -16.505 15.773 30.045 1.00 93.25 113 ILE A C 1
ATOM 895 O O . ILE A 1 113 ? -15.828 15.872 29.026 1.00 93.25 113 ILE A O 1
ATOM 899 N N . ASP A 1 114 ? -15.970 15.759 31.267 1.00 92.81 114 ASP A N 1
ATOM 900 C CA . ASP A 1 114 ? -14.535 15.883 31.527 1.00 92.81 114 ASP A CA 1
ATOM 901 C C . ASP A 1 114 ? -13.735 14.682 30.994 1.00 92.81 114 ASP A C 1
ATOM 903 O O . ASP A 1 114 ? -12.647 14.856 30.452 1.00 92.81 114 ASP A O 1
ATOM 907 N N . GLU A 1 115 ? -14.279 13.465 31.092 1.00 93.00 115 GLU A N 1
ATOM 908 C CA . GLU A 1 115 ? -13.669 12.256 30.524 1.00 93.00 115 GLU A CA 1
ATOM 909 C C . GLU A 1 115 ? -13.670 12.294 28.990 1.00 93.00 115 GLU A C 1
ATOM 911 O O . GLU A 1 115 ? -12.663 11.971 28.359 1.00 93.00 115 GLU A O 1
ATOM 916 N N . LEU A 1 116 ? -14.766 12.759 28.381 1.00 94.00 116 LEU A N 1
ATOM 917 C CA . LEU A 1 116 ? -14.849 12.950 26.931 1.00 94.00 116 LEU A CA 1
ATOM 918 C C . LEU A 1 116 ? -13.885 14.034 26.435 1.00 94.00 116 LEU A C 1
ATOM 920 O O . LEU A 1 116 ? -13.246 13.847 25.401 1.00 94.00 116 LEU A O 1
ATOM 924 N N . LEU A 1 117 ? -13.749 15.144 27.166 1.00 95.12 117 LEU A N 1
ATOM 925 C CA . LEU A 1 117 ? -12.779 16.196 26.852 1.00 95.12 117 LEU A CA 1
ATOM 926 C C . LEU A 1 117 ? -11.348 15.660 26.921 1.00 95.12 117 LEU A C 1
ATOM 928 O O . LEU A 1 117 ? -10.589 15.830 25.971 1.00 95.12 117 LEU A O 1
ATOM 932 N N . LEU A 1 118 ? -11.013 14.917 27.979 1.00 95.12 118 LEU A N 1
ATOM 933 C CA . LEU A 1 118 ? -9.700 14.290 28.120 1.00 95.12 118 L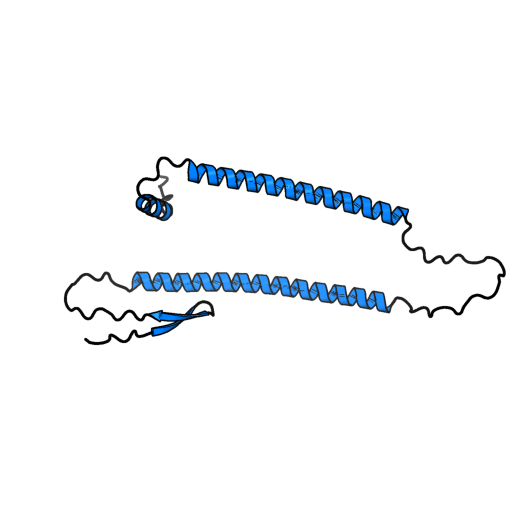EU A CA 1
ATOM 934 C C . LEU A 1 118 ? -9.415 13.284 26.991 1.00 95.12 118 LEU A C 1
ATOM 936 O O . LEU A 1 118 ? -8.296 13.200 26.477 1.00 95.12 118 LEU A O 1
ATOM 940 N N . GLN A 1 119 ? -10.424 12.526 26.564 1.00 95.44 119 GLN A N 1
ATOM 941 C CA . GLN A 1 119 ? -10.294 11.606 25.438 1.00 95.44 119 GLN A CA 1
ATOM 942 C C . GLN A 1 119 ? -10.062 12.347 24.110 1.00 95.44 119 GLN A C 1
ATOM 944 O O . GLN A 1 119 ? -9.266 11.899 23.285 1.00 95.44 119 GLN A O 1
ATOM 949 N N . VAL A 1 120 ? -10.719 13.486 23.897 1.00 96.69 120 VAL A N 1
ATOM 950 C CA . VAL A 1 120 ? -10.497 14.319 22.708 1.00 96.69 120 VAL A CA 1
ATOM 951 C C . VAL A 1 120 ? -9.099 14.936 22.727 1.00 96.69 120 VAL A C 1
ATOM 953 O O . VAL A 1 120 ? -8.418 14.893 21.706 1.00 96.69 120 VAL A O 1
ATOM 956 N N . ASP A 1 121 ? -8.631 15.425 23.875 1.00 95.44 121 ASP A N 1
ATOM 957 C CA . ASP A 1 121 ? -7.291 16.008 24.011 1.00 95.44 121 ASP A CA 1
ATOM 958 C C . ASP A 1 121 ? -6.189 14.972 23.741 1.00 95.44 121 ASP A C 1
ATOM 960 O O . ASP A 1 121 ? -5.219 15.244 23.029 1.00 95.44 121 ASP A O 1
ATOM 964 N N . THR A 1 122 ? -6.357 13.746 24.247 1.00 96.06 122 THR A N 1
ATOM 965 C CA . THR A 1 122 ? -5.416 12.644 23.976 1.00 96.06 122 THR A CA 1
ATOM 966 C C . THR A 1 122 ? -5.426 12.218 22.508 1.00 96.06 122 THR A C 1
ATOM 968 O O . THR A 1 122 ? -4.361 11.998 21.928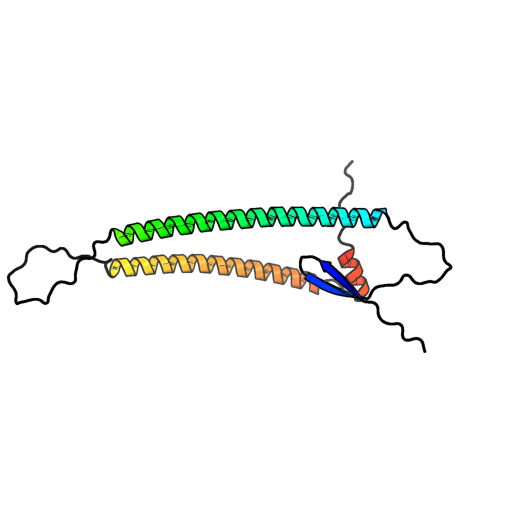 1.00 96.06 122 THR A O 1
ATOM 971 N N . GLN A 1 123 ? -6.598 12.148 21.869 1.00 95.44 123 GLN A N 1
ATOM 972 C CA . GLN A 1 123 ? -6.684 11.875 20.432 1.00 95.44 123 GLN A CA 1
ATOM 973 C C . GLN A 1 123 ? -6.073 13.003 19.595 1.00 95.44 123 GLN A C 1
ATOM 975 O O . GLN A 1 123 ? -5.385 12.720 18.617 1.00 95.44 123 GLN A O 1
ATOM 980 N N . ALA A 1 124 ? -6.267 14.263 19.984 1.00 95.62 124 ALA A N 1
ATOM 981 C CA . ALA A 1 124 ? -5.671 15.408 19.304 1.00 95.62 124 ALA A CA 1
ATOM 982 C C . ALA A 1 124 ? -4.136 15.374 19.373 1.00 95.62 124 ALA A C 1
ATOM 984 O O . ALA A 1 124 ? -3.479 15.621 18.361 1.00 95.62 124 ALA A O 1
ATOM 985 N N . ALA A 1 125 ? -3.566 15.002 20.525 1.00 96.38 125 ALA A N 1
ATOM 986 C CA . ALA A 1 125 ? -2.122 14.827 20.676 1.00 96.38 125 ALA A CA 1
ATOM 987 C C . ALA A 1 125 ? -1.579 13.725 19.748 1.00 96.38 125 ALA A C 1
ATOM 989 O O . ALA A 1 125 ? -0.628 13.962 19.007 1.00 96.38 125 ALA A O 1
ATOM 990 N N . LEU A 1 126 ? -2.236 12.561 19.710 1.00 97.00 126 LEU A N 1
ATOM 991 C CA . LEU A 1 126 ? -1.856 11.452 18.828 1.00 97.00 126 LEU A CA 1
ATOM 992 C C . LEU A 1 126 ? -1.937 11.836 17.339 1.00 97.00 126 LEU A C 1
ATOM 994 O O . LEU A 1 126 ? -1.051 11.500 16.555 1.00 97.00 126 LEU A O 1
ATOM 998 N N . ILE A 1 127 ? -2.997 12.547 16.940 1.00 97.56 127 ILE A N 1
ATOM 999 C CA . ILE A 1 127 ? -3.149 13.046 15.566 1.00 97.56 127 ILE A CA 1
ATOM 1000 C C . ILE A 1 127 ? -2.009 14.011 15.229 1.00 97.56 127 ILE A C 1
ATOM 1002 O O . ILE A 1 127 ? -1.445 13.920 14.142 1.00 97.56 127 ILE A O 1
ATOM 1006 N N . GLY A 1 128 ? -1.643 14.897 16.158 1.00 97.75 128 GLY A N 1
ATOM 1007 C CA . GLY A 1 128 ? -0.515 15.810 15.987 1.00 97.75 128 GLY A CA 1
ATOM 1008 C C . GLY A 1 128 ? 0.820 15.082 15.812 1.00 97.75 128 GLY A C 1
ATOM 1009 O O . GLY A 1 128 ? 1.595 15.427 14.923 1.00 97.75 128 GLY A O 1
ATOM 1010 N N . GLU A 1 129 ? 1.073 14.041 16.606 1.00 97.75 129 GLU A N 1
ATOM 1011 C CA . GLU A 1 129 ? 2.279 13.212 16.484 1.00 97.75 129 GLU A CA 1
ATOM 1012 C C . GLU A 1 129 ? 2.350 12.486 15.135 1.00 97.75 129 GLU A C 1
ATOM 1014 O O . GLU A 1 129 ? 3.388 12.507 14.472 1.00 97.75 129 GLU A O 1
ATOM 1019 N N . MET A 1 130 ? 1.239 11.883 14.700 1.00 96.88 130 MET A N 1
ATOM 1020 C CA . MET A 1 130 ? 1.156 11.227 13.393 1.00 96.88 130 MET A CA 1
ATOM 1021 C C . MET A 1 130 ? 1.328 12.234 12.248 1.00 96.88 130 MET A C 1
ATOM 1023 O O . MET A 1 130 ? 2.004 11.932 11.268 1.00 96.88 130 MET A O 1
ATOM 1027 N N . GLY A 1 131 ? 0.754 13.433 12.382 1.00 97.44 131 GLY A N 1
ATOM 1028 C CA . GLY A 1 131 ? 0.915 14.526 11.424 1.00 97.44 131 GLY A CA 1
ATOM 1029 C C . GLY A 1 131 ? 2.377 14.935 11.259 1.00 97.44 131 GLY A C 1
ATOM 1030 O O . GLY A 1 131 ? 2.877 14.944 10.142 1.00 97.44 131 GLY A O 1
ATOM 1031 N N . ASN A 1 132 ? 3.095 15.142 12.365 1.00 97.81 132 ASN A N 1
ATOM 1032 C CA . ASN A 1 132 ? 4.526 15.456 12.337 1.00 97.81 132 ASN A CA 1
ATOM 1033 C C . ASN A 1 132 ? 5.341 14.352 11.640 1.00 97.81 132 ASN A C 1
ATOM 1035 O O . ASN A 1 132 ? 6.216 14.632 10.823 1.00 97.81 132 ASN A O 1
ATOM 1039 N N . LEU A 1 133 ? 5.030 13.078 11.904 1.00 97.81 133 LEU A N 1
ATOM 1040 C CA . LEU A 1 133 ? 5.705 11.974 11.221 1.00 97.81 133 LEU A CA 1
ATOM 1041 C C . LEU A 1 133 ? 5.467 12.002 9.701 1.00 97.81 133 LEU A C 1
ATOM 1043 O O . LEU A 1 133 ? 6.400 11.745 8.937 1.00 97.81 133 LEU A O 1
ATOM 1047 N N . CYS A 1 134 ? 4.247 12.328 9.264 1.00 98.25 134 CYS A N 1
ATOM 1048 C CA . CYS A 1 134 ? 3.937 12.529 7.850 1.00 98.25 134 CYS A CA 1
ATOM 1049 C C . CYS A 1 134 ? 4.709 13.719 7.264 1.00 98.25 134 CYS A C 1
ATOM 1051 O O . CYS A 1 134 ? 5.328 13.553 6.217 1.00 98.25 134 CYS A O 1
ATOM 1053 N N . ASP A 1 135 ? 4.760 14.861 7.954 1.00 98.19 135 ASP A N 1
ATOM 1054 C CA . ASP A 1 135 ? 5.495 16.052 7.502 1.00 98.19 135 ASP A CA 1
ATOM 1055 C C . ASP A 1 135 ? 6.994 15.752 7.310 1.00 98.19 135 ASP A C 1
ATOM 1057 O O . ASP A 1 135 ? 7.603 16.138 6.309 1.00 98.19 135 ASP A O 1
ATOM 1061 N N . VAL A 1 136 ? 7.603 15.009 8.244 1.00 98.06 136 VAL A N 1
ATOM 1062 C CA . VAL A 1 136 ? 9.005 14.572 8.139 1.00 98.06 136 VAL A CA 1
ATOM 1063 C C . VAL A 1 136 ? 9.201 13.631 6.949 1.00 98.06 136 VAL A C 1
ATOM 1065 O O . VAL A 1 136 ? 10.171 13.775 6.202 1.00 98.06 136 VAL A O 1
ATOM 1068 N N . ALA A 1 137 ? 8.292 12.674 6.750 1.00 97.75 137 ALA A N 1
ATOM 1069 C CA . ALA A 1 137 ? 8.359 11.758 5.617 1.00 97.75 137 ALA A CA 1
ATOM 1070 C C . ALA A 1 137 ? 8.223 12.501 4.276 1.00 97.75 137 ALA A C 1
ATOM 1072 O O . ALA A 1 137 ? 8.986 12.226 3.349 1.00 97.75 137 ALA A O 1
ATOM 1073 N N . GLU A 1 138 ? 7.309 13.468 4.182 1.00 97.75 138 GLU A N 1
ATOM 1074 C CA . GLU A 1 138 ? 7.142 14.324 3.006 1.00 97.75 138 GLU A CA 1
ATOM 1075 C C . GLU A 1 138 ? 8.402 15.147 2.726 1.00 97.75 138 GLU A C 1
ATOM 1077 O O . GLU A 1 138 ? 8.868 15.173 1.587 1.00 97.75 138 GLU A O 1
ATOM 1082 N N . ALA A 1 139 ? 9.017 15.739 3.754 1.00 98.00 139 ALA A N 1
ATOM 1083 C CA . ALA A 1 139 ? 10.262 16.490 3.604 1.00 98.00 139 ALA A CA 1
ATOM 1084 C C . ALA A 1 139 ? 11.411 15.615 3.070 1.00 98.00 139 ALA A C 1
ATOM 1086 O O . ALA A 1 139 ? 12.140 16.031 2.168 1.00 98.00 139 ALA A O 1
ATOM 1087 N N . MET A 1 140 ? 11.548 14.382 3.571 1.00 97.12 140 MET A N 1
ATOM 1088 C CA . MET A 1 140 ? 12.558 13.436 3.081 1.00 97.12 140 MET A CA 1
ATOM 1089 C C . MET A 1 140 ? 12.314 13.032 1.624 1.00 97.12 140 MET A C 1
ATOM 1091 O O . MET A 1 140 ? 13.261 12.922 0.843 1.00 97.12 140 MET A O 1
ATOM 1095 N N . VAL A 1 141 ? 11.056 12.790 1.247 1.00 96.50 141 VAL A N 1
ATOM 1096 C CA . VAL A 1 141 ? 10.694 12.460 -0.139 1.00 96.50 141 VAL A CA 1
ATOM 1097 C C . VAL A 1 141 ? 10.987 13.641 -1.058 1.00 96.50 141 VAL A C 1
ATOM 1099 O O . VAL A 1 141 ? 11.626 13.444 -2.090 1.00 96.50 141 VAL A O 1
ATOM 1102 N N . ALA A 1 142 ? 10.605 14.855 -0.657 1.00 97.31 142 ALA A N 1
ATOM 1103 C CA . ALA A 1 142 ? 10.864 16.071 -1.417 1.00 97.31 142 ALA A CA 1
ATOM 1104 C C . ALA A 1 142 ? 12.369 16.302 -1.631 1.00 97.31 142 ALA A C 1
ATOM 1106 O O . ALA A 1 142 ? 12.795 16.591 -2.747 1.00 97.31 142 ALA A O 1
ATOM 1107 N N . GLU A 1 143 ? 13.198 16.100 -0.601 1.00 97.12 143 GLU A N 1
ATOM 1108 C CA . GLU A 1 143 ? 14.657 16.218 -0.719 1.00 97.12 143 GLU A CA 1
ATOM 1109 C C . GLU A 1 143 ? 15.234 15.205 -1.722 1.00 97.12 143 GLU A C 1
ATOM 1111 O O . GLU A 1 143 ? 16.086 15.542 -2.550 1.00 97.12 143 GLU A O 1
ATOM 1116 N N . LYS A 1 144 ? 14.763 13.952 -1.683 1.00 94.12 144 LYS A N 1
ATOM 1117 C CA . LYS A 1 144 ? 15.202 12.911 -2.623 1.00 94.12 144 LYS A CA 1
ATOM 1118 C C . LYS A 1 144 ? 14.737 13.183 -4.048 1.00 94.12 144 LYS A C 1
ATOM 1120 O O . LYS A 1 144 ? 15.518 12.985 -4.977 1.00 94.12 144 LYS A O 1
ATOM 1125 N N . GLU A 1 145 ? 13.506 13.645 -4.226 1.00 95.50 145 GLU A N 1
ATOM 1126 C CA . GLU A 1 145 ? 12.981 14.047 -5.529 1.00 95.50 145 GLU A CA 1
ATOM 1127 C C . GLU A 1 145 ? 13.797 15.201 -6.114 1.00 95.50 145 GLU A C 1
ATOM 1129 O O . GLU A 1 145 ? 14.200 15.152 -7.278 1.00 95.50 145 GLU A O 1
ATOM 1134 N N . GLU A 1 146 ? 14.121 16.204 -5.301 1.00 95.12 146 GLU A N 1
ATOM 1135 C CA . GLU A 1 146 ? 14.928 17.339 -5.731 1.00 95.12 146 GLU A CA 1
ATOM 1136 C C . GLU A 1 146 ? 16.363 16.912 -6.073 1.00 95.12 146 GLU A C 1
ATOM 1138 O O . GLU A 1 146 ? 16.920 17.361 -7.072 1.00 95.12 146 GLU A O 1
ATOM 1143 N N . MET A 1 147 ? 16.958 15.997 -5.301 1.00 93.06 147 MET A N 1
ATOM 1144 C CA . MET A 1 147 ? 18.272 15.414 -5.598 1.00 93.06 147 MET A CA 1
ATOM 1145 C C . MET A 1 147 ? 18.286 14.677 -6.944 1.00 93.06 147 MET A C 1
ATOM 1147 O O . MET A 1 147 ? 19.205 14.877 -7.737 1.00 93.06 147 MET A O 1
ATOM 1151 N N . VAL A 1 148 ? 17.273 13.850 -7.218 1.00 88.94 148 VAL A N 1
ATOM 1152 C CA . VAL A 1 148 ? 17.140 13.127 -8.496 1.00 88.94 148 VAL A CA 1
ATOM 1153 C C . VAL A 1 148 ? 16.884 14.095 -9.648 1.00 88.94 148 VAL A C 1
ATOM 1155 O O . VAL A 1 148 ? 17.456 13.959 -10.725 1.00 88.94 148 VAL A O 1
ATOM 1158 N N . THR A 1 149 ? 16.051 15.107 -9.427 1.00 90.06 149 THR A N 1
ATOM 1159 C CA . THR A 1 149 ? 15.765 16.126 -10.438 1.00 90.06 149 THR A CA 1
ATOM 1160 C C . THR A 1 149 ? 17.029 16.910 -10.777 1.00 90.06 149 THR A C 1
ATOM 1162 O O . THR A 1 149 ? 17.349 17.075 -11.950 1.00 90.06 149 THR A O 1
ATOM 1165 N N . ARG A 1 150 ? 17.806 17.327 -9.770 1.00 87.81 150 ARG A N 1
ATOM 1166 C CA . ARG A 1 150 ? 19.106 17.978 -9.980 1.00 87.81 150 ARG A CA 1
ATOM 1167 C C . ARG A 1 150 ? 20.080 17.073 -10.727 1.00 87.81 150 ARG A C 1
ATOM 1169 O O . ARG A 1 150 ? 20.669 17.531 -11.696 1.00 87.81 150 ARG A O 1
ATOM 1176 N N . SER A 1 151 ? 20.215 15.801 -10.344 1.00 82.94 151 SER A N 1
ATOM 1177 C CA . SER A 1 151 ? 21.140 14.890 -11.031 1.00 82.94 151 SER A CA 1
ATOM 1178 C C . SER A 1 151 ? 20.747 14.646 -12.487 1.00 82.94 151 SER A C 1
ATOM 1180 O O . SER A 1 151 ? 21.620 14.582 -13.344 1.00 82.94 151 SER A O 1
ATOM 1182 N N . LEU A 1 152 ? 19.451 14.576 -12.799 1.00 78.81 152 LEU A N 1
ATOM 1183 C CA . LEU A 1 152 ? 18.970 14.453 -14.176 1.00 78.81 152 LEU A CA 1
ATOM 1184 C C . LEU A 1 152 ? 19.203 15.731 -14.996 1.00 78.81 152 LEU A C 1
ATOM 1186 O O . LEU A 1 152 ? 19.522 15.642 -16.182 1.00 78.81 152 LEU A O 1
ATOM 1190 N N . LEU A 1 153 ? 19.048 16.907 -14.381 1.00 78.00 153 LEU A N 1
ATOM 1191 C CA . LEU A 1 153 ? 19.140 18.202 -15.063 1.00 78.00 153 LEU A CA 1
ATOM 1192 C C . LEU A 1 153 ? 20.570 18.756 -15.172 1.00 78.00 153 LEU A C 1
ATOM 1194 O O . LEU A 1 153 ? 20.847 19.501 -16.109 1.00 78.00 153 LEU A O 1
ATOM 1198 N N . GLU A 1 154 ? 21.480 18.408 -14.259 1.00 74.31 154 GLU A N 1
ATOM 1199 C CA . GLU A 1 154 ? 22.877 18.882 -14.258 1.00 74.31 154 GLU A CA 1
ATOM 1200 C C . GLU A 1 154 ? 23.837 17.996 -15.066 1.00 74.31 154 GLU A C 1
ATOM 1202 O O . GLU A 1 154 ? 25.033 18.282 -15.156 1.00 74.31 154 GLU A O 1
ATOM 1207 N N . LEU A 1 155 ? 23.339 16.929 -15.689 1.00 67.88 155 LEU A N 1
ATOM 1208 C CA . LEU A 1 155 ? 24.164 16.072 -16.534 1.00 67.88 155 LEU A CA 1
ATOM 1209 C C . LEU A 1 155 ? 24.727 16.876 -17.731 1.00 67.88 155 LEU A C 1
ATOM 1211 O O . LEU A 1 155 ? 23.967 17.543 -18.443 1.00 67.88 155 LEU A O 1
ATOM 1215 N N . PRO A 1 156 ? 26.058 16.846 -17.957 1.00 59.47 156 PRO A N 1
ATOM 1216 C CA . PRO A 1 156 ? 26.728 17.769 -18.861 1.00 59.47 156 PRO A CA 1
ATOM 1217 C C . PRO A 1 156 ? 26.315 17.481 -20.302 1.00 59.47 156 PRO A C 1
ATOM 1219 O O . PRO A 1 156 ? 26.685 16.455 -20.858 1.00 59.47 156 PRO A O 1
ATOM 1222 N N . VAL A 1 157 ? 25.545 18.411 -20.877 1.00 61.47 157 VAL A N 1
ATOM 1223 C CA . VAL A 1 157 ? 25.172 18.507 -22.298 1.00 61.47 157 VAL A CA 1
ATOM 1224 C C . VAL A 1 157 ? 24.828 17.148 -22.898 1.00 61.47 157 VAL A C 1
ATOM 1226 O O . VAL A 1 157 ? 25.639 16.477 -23.533 1.00 61.47 157 VAL A O 1
ATOM 1229 N N . TRP A 1 158 ? 23.572 16.757 -22.730 1.00 63.31 158 TRP A N 1
ATOM 1230 C CA . TRP A 1 158 ? 23.006 15.654 -23.484 1.00 63.31 158 TRP A CA 1
ATOM 1231 C C . TRP A 1 158 ? 23.139 16.056 -24.951 1.00 63.31 158 TRP A C 1
ATOM 1233 O O . TRP A 1 158 ? 22.590 17.080 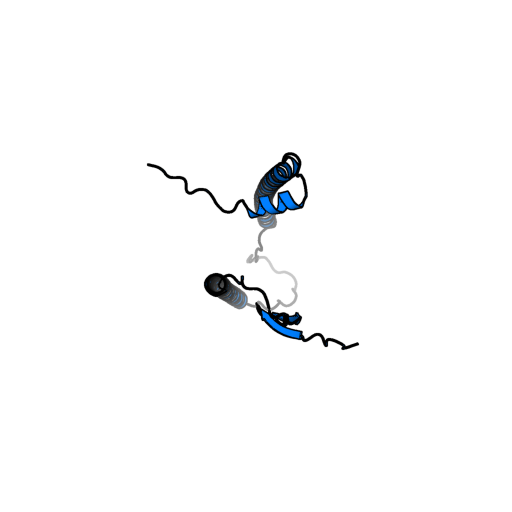-25.356 1.00 63.31 158 TRP A O 1
ATOM 1243 N N . GLY A 1 159 ? 23.970 15.326 -25.696 1.00 66.06 159 GLY A N 1
ATOM 1244 C CA . GLY A 1 159 ? 24.195 15.552 -27.118 1.00 66.06 159 GLY A CA 1
ATOM 1245 C C . GLY A 1 159 ? 22.929 15.254 -27.922 1.00 66.06 159 GLY A C 1
ATOM 1246 O O . GLY A 1 159 ? 21.853 15.795 -27.678 1.00 66.06 159 GLY A O 1
ATOM 1247 N N . SER A 1 160 ? 23.011 14.367 -28.910 1.00 72.38 160 SER A N 1
ATOM 1248 C CA . SER A 1 160 ? 21.798 13.922 -29.599 1.00 72.38 160 SER A CA 1
ATOM 1249 C C . SER A 1 160 ? 20.896 13.142 -28.626 1.00 72.38 160 SER A C 1
ATOM 1251 O O . SER A 1 160 ? 21.401 12.278 -27.907 1.00 72.38 160 SER A O 1
ATOM 1253 N N . PRO A 1 161 ? 19.560 13.330 -28.635 1.00 74.81 161 PRO A N 1
ATOM 1254 C CA . PRO A 1 161 ? 18.625 12.538 -27.824 1.00 74.81 161 PRO A CA 1
ATOM 1255 C C . PRO A 1 161 ? 18.781 11.013 -27.973 1.00 74.81 161 PRO A C 1
ATOM 1257 O O . PRO A 1 161 ? 18.351 10.258 -27.108 1.00 74.81 161 PRO A O 1
ATOM 1260 N N . ARG A 1 162 ? 19.391 10.545 -29.072 1.00 72.62 162 ARG A N 1
ATOM 1261 C CA . ARG A 1 162 ? 19.699 9.125 -29.307 1.00 72.62 162 ARG A CA 1
ATOM 1262 C C . ARG A 1 162 ? 20.860 8.612 -28.451 1.00 72.62 162 ARG A C 1
ATOM 1264 O O . ARG A 1 162 ? 20.790 7.476 -27.994 1.00 72.62 162 ARG A O 1
ATOM 1271 N N . ASP A 1 163 ? 21.874 9.439 -28.216 1.00 70.31 163 ASP A N 1
ATOM 1272 C CA . ASP A 1 163 ? 23.085 9.061 -27.473 1.00 70.31 163 ASP A CA 1
ATOM 1273 C C . ASP A 1 163 ? 22.774 8.901 -25.986 1.00 70.31 163 ASP A C 1
ATOM 1275 O O . ASP A 1 163 ? 23.254 7.980 -25.330 1.00 70.31 163 ASP A O 1
ATOM 1279 N N . LEU A 1 164 ? 21.862 9.732 -25.481 1.00 75.31 164 LEU A N 1
ATOM 1280 C CA . LEU A 1 164 ? 21.278 9.540 -24.167 1.00 75.31 164 LEU A CA 1
ATOM 1281 C C . LEU A 1 164 ? 20.621 8.160 -24.028 1.00 75.31 164 LEU A C 1
ATOM 1283 O O . LEU A 1 164 ? 20.857 7.449 -23.054 1.00 75.31 164 LEU A O 1
ATOM 1287 N N . VAL A 1 165 ? 19.681 7.842 -24.926 1.00 77.81 165 VAL A N 1
ATOM 1288 C CA . VAL A 1 165 ? 18.860 6.629 -24.790 1.00 77.81 165 VAL A CA 1
ATOM 1289 C C . VAL A 1 165 ? 19.749 5.388 -24.875 1.00 77.81 165 VAL A C 1
ATOM 1291 O O . VAL A 1 165 ? 19.458 4.388 -24.224 1.00 77.81 165 VAL A O 1
ATOM 1294 N N . ALA A 1 166 ? 20.854 5.471 -25.623 1.00 74.31 166 ALA A N 1
ATOM 1295 C CA . ALA A 1 166 ? 21.906 4.466 -25.598 1.00 74.31 166 A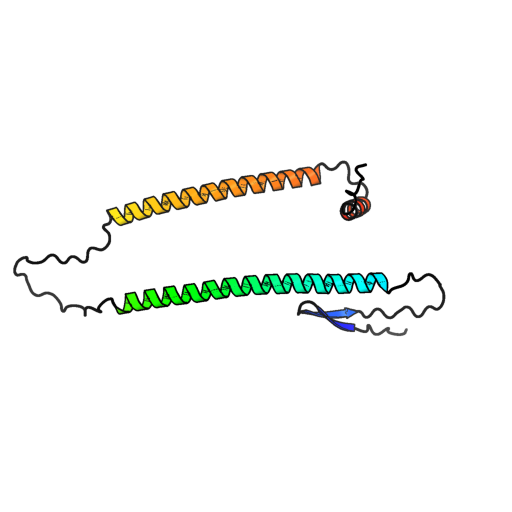LA A CA 1
ATOM 1296 C C . ALA A 1 166 ? 22.578 4.375 -24.214 1.00 74.31 166 ALA A C 1
ATOM 1298 O O . ALA A 1 166 ? 22.590 3.293 -23.642 1.00 74.31 166 ALA A O 1
ATOM 1299 N N . ALA A 1 167 ? 23.037 5.489 -23.630 1.00 68.44 167 ALA A N 1
ATOM 1300 C CA . ALA A 1 167 ? 23.706 5.502 -22.322 1.00 68.44 167 ALA A CA 1
ATOM 1301 C C . ALA A 1 167 ? 22.820 5.014 -21.154 1.00 68.44 167 ALA A C 1
ATOM 1303 O O . ALA A 1 167 ? 23.288 4.285 -20.284 1.00 68.44 167 ALA A O 1
ATOM 1304 N N . LEU A 1 168 ? 21.526 5.358 -21.141 1.00 70.75 168 LEU A N 1
ATOM 1305 C CA . LEU A 1 168 ? 20.581 4.889 -20.112 1.00 70.75 168 LEU A CA 1
ATOM 1306 C C . LEU A 1 168 ? 20.282 3.386 -20.207 1.00 70.75 168 LEU A C 1
ATOM 1308 O O . LEU A 1 168 ? 19.956 2.764 -19.199 1.00 70.75 168 LEU A O 1
ATOM 1312 N N . ASN A 1 169 ? 20.386 2.807 -21.404 1.00 70.19 169 ASN A N 1
ATOM 1313 C CA . ASN A 1 169 ? 20.238 1.366 -21.607 1.00 70.19 169 ASN A CA 1
ATOM 1314 C C . ASN A 1 169 ? 21.544 0.589 -21.366 1.00 70.19 169 ASN A C 1
ATOM 1316 O O . ASN A 1 169 ? 21.487 -0.633 -21.257 1.00 70.19 169 ASN A O 1
ATOM 1320 N N . ASP A 1 170 ? 22.688 1.274 -21.287 1.00 63.91 170 ASP A N 1
ATOM 1321 C CA . ASP A 1 170 ? 24.022 0.671 -21.151 1.00 63.91 170 ASP A CA 1
ATOM 1322 C C . ASP A 1 170 ? 24.484 0.536 -19.684 1.00 63.91 170 ASP A C 1
ATOM 1324 O O . ASP A 1 170 ? 25.374 -0.248 -19.375 1.00 63.91 170 ASP A O 1
ATOM 1328 N N . GLY A 1 171 ? 23.824 1.211 -18.733 1.00 55.66 171 GLY A N 1
ATOM 1329 C CA . GLY A 1 171 ? 24.139 1.154 -17.291 1.00 55.66 171 GLY A CA 1
ATOM 1330 C C . GLY A 1 171 ? 23.800 -0.166 -16.572 1.00 55.66 171 GLY A C 1
ATOM 1331 O O . GLY A 1 171 ? 23.576 -0.162 -15.365 1.00 55.66 171 GLY A O 1
ATOM 1332 N N . GLY A 1 172 ? 23.694 -1.280 -17.301 1.00 50.59 172 GLY A N 1
ATOM 1333 C CA . GLY A 1 172 ? 23.262 -2.586 -16.796 1.00 50.59 172 GLY A CA 1
ATOM 1334 C C . GLY A 1 172 ? 24.351 -3.657 -16.693 1.00 50.59 172 GLY A C 1
ATOM 1335 O O . GLY A 1 172 ? 24.012 -4.809 -16.424 1.00 50.59 172 GLY A O 1
ATOM 1336 N N . GLY A 1 173 ? 25.626 -3.336 -16.916 1.00 53.47 173 GLY A N 1
ATOM 1337 C CA . GLY A 1 173 ? 26.690 -4.336 -16.847 1.00 53.47 173 GLY A CA 1
ATOM 1338 C C . GLY A 1 173 ? 28.051 -3.741 -16.525 1.00 53.47 173 GLY A C 1
ATOM 1339 O O . GLY A 1 173 ? 28.580 -2.967 -17.314 1.00 53.47 173 GLY A O 1
ATOM 1340 N N . GLY A 1 174 ? 28.629 -4.152 -15.398 1.00 53.00 174 GLY A N 1
ATOM 1341 C CA . GLY A 1 174 ? 30.052 -3.951 -15.136 1.00 53.00 174 GLY A CA 1
ATOM 1342 C C . GLY A 1 174 ? 30.382 -3.588 -13.698 1.00 53.00 174 GLY A C 1
ATOM 1343 O O . GLY A 1 174 ? 30.872 -2.496 -13.470 1.00 53.00 174 GLY A O 1
ATOM 1344 N N . ASP A 1 175 ? 30.159 -4.514 -12.766 1.00 48.31 175 ASP A N 1
ATOM 1345 C CA . ASP A 1 175 ? 30.906 -4.580 -11.503 1.00 48.31 175 ASP A CA 1
ATOM 1346 C C . ASP A 1 175 ? 31.289 -6.054 -11.270 1.00 48.31 175 ASP A C 1
ATOM 1348 O O . ASP A 1 175 ? 30.783 -6.715 -10.370 1.00 48.31 175 ASP A O 1
ATOM 1352 N N . ASP A 1 176 ? 32.147 -6.589 -12.141 1.00 53.06 176 ASP A N 1
ATOM 1353 C CA . ASP A 1 176 ? 32.836 -7.875 -11.958 1.00 53.06 176 ASP A CA 1
ATOM 1354 C C . ASP A 1 176 ? 34.328 -7.686 -12.294 1.00 53.06 176 ASP A C 1
ATOM 1356 O O . ASP A 1 176 ? 34.870 -8.345 -13.178 1.00 53.06 176 ASP A O 1
ATOM 1360 N N . ASP A 1 177 ? 35.005 -6.768 -11.600 1.00 53.12 177 ASP A N 1
ATOM 1361 C CA . ASP A 1 177 ? 36.470 -6.684 -11.621 1.00 53.12 177 ASP A CA 1
ATOM 1362 C C . ASP A 1 177 ? 37.052 -7.262 -10.322 1.00 53.12 177 ASP A C 1
ATOM 1364 O O . ASP A 1 177 ? 37.155 -6.616 -9.281 1.00 53.12 177 ASP A O 1
ATOM 1368 N N . LEU A 1 178 ? 37.365 -8.555 -10.422 1.00 62.38 178 LEU A N 1
ATOM 1369 C CA . LEU A 1 178 ? 38.666 -9.153 -10.114 1.00 62.38 178 LEU A CA 1
ATOM 1370 C C . LEU A 1 178 ? 39.433 -8.585 -8.898 1.00 62.38 178 LEU A C 1
ATOM 1372 O O . LEU A 1 178 ? 40.135 -7.580 -8.992 1.00 62.38 178 LEU A O 1
ATOM 1376 N N . ILE A 1 179 ? 39.401 -9.328 -7.787 1.00 53.91 179 ILE A N 1
ATOM 1377 C CA . ILE A 1 179 ? 40.412 -9.254 -6.722 1.00 53.91 179 ILE A CA 1
ATOM 1378 C C . ILE A 1 179 ? 41.282 -10.512 -6.839 1.00 53.91 179 ILE A C 1
ATOM 1380 O O . ILE A 1 179 ? 40.756 -11.623 -6.750 1.00 53.91 179 ILE A O 1
ATOM 1384 N N . ASP A 1 180 ? 42.580 -10.304 -7.062 1.00 59.88 180 ASP A N 1
ATOM 1385 C CA . ASP A 1 180 ? 43.665 -11.283 -6.883 1.00 59.88 180 ASP A CA 1
ATOM 1386 C C . ASP A 1 180 ? 44.193 -11.193 -5.437 1.00 59.88 180 ASP A C 1
ATOM 1388 O O . ASP A 1 180 ? 44.373 -10.047 -4.952 1.00 59.88 180 ASP A O 1
#

pLDDT: mean 77.31, std 19.27, range [34.88, 98.56]

Radius of gyration: 35.56 Å; chains: 1; bounding box: 90×40×106 Å